Protein AF-A0A8X6IUH8-F1 (afdb_monomer_lite)

Foldseek 3Di:
DDPVVVVVVVVVVVVVVPPPPPPPPPPPPPPPPPPPPPPPPPLAQWDDDDNDIGHAQDKDFDAPDPPPGTDQQKIKGFHFDDDDPGTHTDIDIDGCLVVEDDEPDPDWDDDPSHSHTYDPPPPDD

Radius of gyration: 38.86 Å; chains: 1; bounding box: 94×42×104 Å

Organism: NCBI:txid2747483

Sequence (125 aa):
MGPYRALYALVALWAVLHSGGAAVRKKVRPPLVEEEGRRKLNKQTHCQFGNHTYELEERWRPDLGPPFGMLYCMRCECIPVQRKRRILSRVRCKNIKNDCPKPGCEDPVLLPQRCCKTCPGEGQF

InterPro domains:
  I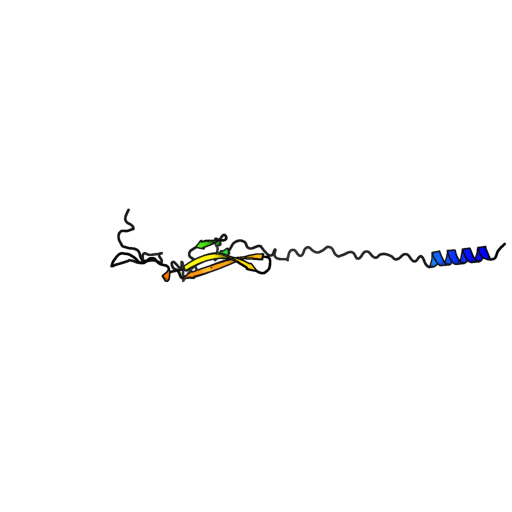PR001007 VWFC domain [PF00093] (47-119)
  IPR052278 Chordin-like dorsalizing regulators [PTHR46526] (8-121)

Structure (mmCIF, N/CA/C/O backbone):
data_AF-A0A8X6IUH8-F1
#
_entry.id   AF-A0A8X6IUH8-F1
#
loop_
_atom_site.group_PDB
_atom_site.id
_atom_site.type_symbol
_atom_site.label_atom_id
_atom_site.label_alt_id
_atom_site.label_comp_id
_atom_site.label_asym_id
_atom_site.label_entity_id
_atom_site.label_seq_id
_atom_site.pdbx_PDB_ins_code
_atom_site.Cartn_x
_atom_site.Cartn_y
_atom_site.Cartn_z
_atom_site.occupancy
_atom_site.B_iso_or_equiv
_atom_site.auth_seq_id
_atom_site.auth_comp_id
_atom_site.auth_asym_id
_atom_site.auth_atom_id
_atom_site.pdbx_PDB_model_num
ATOM 1 N N . MET A 1 1 ? 68.136 -27.384 -79.209 1.00 53.47 1 MET A N 1
ATOM 2 C CA . MET A 1 1 ? 67.608 -26.778 -77.964 1.00 53.47 1 MET A CA 1
ATOM 3 C C . MET A 1 1 ? 66.226 -26.205 -78.253 1.00 53.47 1 MET A C 1
ATOM 5 O O . MET A 1 1 ? 66.127 -25.289 -79.052 1.00 53.47 1 MET A O 1
ATOM 9 N N . GLY A 1 2 ? 65.167 -26.830 -77.729 1.00 53.12 2 GLY A N 1
ATOM 10 C CA . GLY A 1 2 ? 63.803 -26.659 -78.246 1.00 53.12 2 GLY A CA 1
ATOM 11 C C . GLY A 1 2 ? 63.052 -25.407 -77.756 1.00 53.12 2 GLY A C 1
ATOM 12 O O . GLY A 1 2 ? 63.275 -24.974 -76.621 1.00 53.12 2 GLY A O 1
ATOM 13 N N . PRO A 1 3 ? 62.108 -24.887 -78.570 1.00 59.47 3 PRO A N 1
ATOM 14 C CA . PRO A 1 3 ? 61.305 -23.683 -78.289 1.00 59.47 3 PRO A CA 1
ATOM 15 C C . PRO A 1 3 ? 60.450 -23.811 -77.017 1.00 59.47 3 PRO A C 1
ATOM 17 O O . PRO A 1 3 ? 60.073 -22.821 -76.395 1.00 59.47 3 PRO A O 1
ATOM 20 N N . TYR A 1 4 ? 60.217 -25.046 -76.574 1.00 56.66 4 TYR A N 1
ATOM 21 C CA . TYR A 1 4 ? 59.472 -25.378 -75.367 1.00 56.66 4 TYR A CA 1
ATOM 22 C C . TYR A 1 4 ? 60.134 -24.870 -74.078 1.00 56.66 4 TYR A C 1
ATOM 24 O O . TYR A 1 4 ? 59.427 -24.497 -73.150 1.00 56.66 4 TYR A O 1
ATOM 32 N N . ARG A 1 5 ? 61.474 -24.771 -74.008 1.00 60.94 5 ARG A N 1
ATOM 33 C CA . ARG A 1 5 ? 62.161 -24.271 -72.796 1.00 60.94 5 ARG A CA 1
ATOM 34 C C . ARG A 1 5 ? 61.897 -22.780 -72.557 1.00 60.94 5 ARG A C 1
ATOM 36 O O . ARG A 1 5 ? 61.753 -22.372 -71.410 1.00 60.94 5 ARG A O 1
ATOM 43 N N . ALA A 1 6 ? 61.787 -21.997 -73.632 1.00 64.12 6 ALA A N 1
ATOM 44 C CA . ALA A 1 6 ? 61.439 -20.579 -73.558 1.00 64.12 6 ALA A CA 1
ATOM 45 C C . ALA A 1 6 ? 59.974 -20.384 -73.138 1.00 64.12 6 ALA A C 1
ATOM 47 O O . ALA A 1 6 ? 59.688 -19.543 -72.294 1.00 64.12 6 ALA A O 1
ATOM 48 N N . LEU A 1 7 ? 59.061 -21.216 -73.648 1.00 64.56 7 LEU A N 1
ATOM 49 C CA . LEU A 1 7 ? 57.651 -21.203 -73.246 1.00 64.56 7 LEU A CA 1
ATOM 50 C C . LEU A 1 7 ? 57.462 -21.554 -71.762 1.00 64.56 7 LEU A C 1
ATOM 52 O O . LEU A 1 7 ? 56.746 -20.843 -71.063 1.00 64.56 7 LEU A O 1
ATOM 56 N N . TYR A 1 8 ? 58.155 -22.576 -71.247 1.00 69.62 8 TYR A N 1
ATOM 57 C CA . TYR A 1 8 ? 58.111 -22.904 -69.815 1.00 69.62 8 TYR A CA 1
ATOM 58 C C . TYR A 1 8 ? 58.671 -21.780 -68.937 1.00 69.62 8 TYR A C 1
ATOM 60 O O . TYR A 1 8 ? 58.100 -21.489 -67.888 1.00 69.62 8 TYR A O 1
ATOM 68 N N . ALA A 1 9 ? 59.747 -21.117 -69.370 1.00 71.88 9 ALA A N 1
ATOM 69 C CA . ALA A 1 9 ? 60.312 -19.980 -68.647 1.00 71.88 9 ALA A CA 1
ATOM 70 C C . ALA A 1 9 ? 59.351 -18.780 -68.616 1.00 71.88 9 ALA A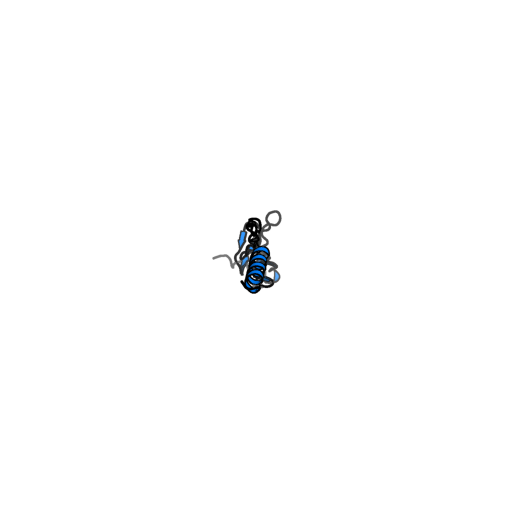 C 1
ATOM 72 O O . ALA A 1 9 ? 59.204 -18.145 -67.575 1.00 71.88 9 ALA A O 1
ATOM 73 N N . LEU A 1 10 ? 58.651 -18.502 -69.720 1.00 72.50 10 LEU A N 1
ATOM 74 C CA . LEU A 1 10 ? 57.667 -17.418 -69.797 1.00 72.50 10 LEU A CA 1
ATOM 75 C C . LEU A 1 10 ? 56.426 -17.697 -68.942 1.00 72.50 10 LEU A C 1
ATOM 77 O O . LEU A 1 10 ? 55.966 -16.796 -68.247 1.00 72.50 10 LEU A O 1
ATOM 81 N N . VAL A 1 11 ? 55.925 -18.937 -68.925 1.00 72.94 11 VAL A N 1
ATOM 82 C CA . VAL A 1 11 ? 54.802 -19.343 -68.059 1.00 72.94 11 VAL A CA 1
ATOM 83 C C . VAL A 1 11 ? 55.199 -19.295 -66.582 1.00 72.94 11 VAL A C 1
ATOM 85 O O . VAL A 1 11 ? 54.429 -18.802 -65.760 1.00 72.94 11 VAL A O 1
ATOM 88 N N . ALA A 1 12 ? 56.413 -19.737 -66.238 1.00 70.25 12 ALA A N 1
ATOM 89 C CA . ALA A 1 12 ? 56.928 -19.650 -64.873 1.00 70.25 12 ALA A CA 1
ATOM 90 C C . ALA A 1 12 ? 57.100 -18.191 -64.418 1.00 70.25 12 ALA A C 1
ATOM 92 O O . ALA A 1 12 ? 56.695 -17.845 -63.311 1.00 70.25 12 ALA A O 1
ATOM 93 N N . LEU A 1 13 ? 57.623 -17.314 -65.281 1.00 68.25 13 LEU A N 1
ATOM 94 C CA . LEU A 1 13 ? 57.729 -15.879 -65.000 1.00 68.25 13 LEU A CA 1
ATOM 95 C C . LEU A 1 13 ? 56.352 -15.231 -64.827 1.00 68.25 13 LEU A C 1
ATOM 97 O O . LEU A 1 13 ? 56.159 -14.458 -63.892 1.00 68.25 13 LEU A O 1
ATOM 101 N N . TRP A 1 14 ? 55.374 -15.585 -65.664 1.00 68.50 14 TRP A N 1
ATOM 102 C CA . TRP A 1 14 ? 53.996 -15.112 -65.517 1.00 68.50 14 TRP A CA 1
ATOM 103 C C . TRP A 1 14 ? 53.357 -15.566 -64.202 1.00 68.50 14 TRP A C 1
ATOM 105 O O . TRP A 1 14 ? 52.693 -14.760 -63.552 1.00 68.50 14 TRP A O 1
ATOM 115 N N . ALA A 1 15 ? 53.586 -16.815 -63.787 1.00 64.88 15 ALA A N 1
ATOM 116 C CA . ALA A 1 15 ? 53.074 -17.347 -62.526 1.00 64.88 15 ALA A CA 1
ATOM 117 C C . ALA A 1 15 ? 53.673 -16.625 -61.307 1.00 64.88 15 ALA A C 1
ATOM 119 O O . ALA A 1 15 ? 52.939 -16.321 -60.371 1.00 64.88 15 ALA A O 1
ATOM 120 N N . VAL A 1 16 ? 54.968 -16.288 -61.345 1.00 63.72 16 VAL A N 1
ATOM 121 C CA . VAL A 1 16 ? 55.649 -15.536 -60.273 1.00 63.72 16 VAL A CA 1
ATOM 122 C C . VAL A 1 16 ? 55.197 -14.069 -60.231 1.00 63.72 16 VAL A C 1
ATOM 124 O O . VAL A 1 16 ? 55.016 -13.512 -59.150 1.00 63.72 16 VAL A O 1
ATOM 127 N N . LEU A 1 17 ? 54.966 -13.443 -61.392 1.00 59.56 17 LEU A N 1
ATOM 128 C CA . LEU A 1 17 ? 54.475 -12.060 -61.487 1.00 59.56 17 LEU A CA 1
ATOM 129 C C . LEU A 1 17 ? 53.002 -11.914 -61.064 1.00 59.56 17 LEU A C 1
ATOM 131 O O . LEU A 1 17 ? 52.629 -10.873 -60.531 1.00 59.56 17 LEU A O 1
ATOM 135 N N . HIS A 1 18 ? 52.172 -12.944 -61.265 1.00 56.66 18 HIS A N 1
ATOM 136 C CA . HIS A 1 18 ? 50.740 -12.914 -60.931 1.00 56.66 18 HIS A CA 1
ATOM 137 C C . HIS A 1 18 ? 50.387 -13.594 -59.605 1.00 56.66 18 HIS A C 1
ATOM 139 O O . HIS A 1 18 ? 49.249 -13.477 -59.149 1.00 56.66 18 HIS A O 1
ATOM 145 N N . SER A 1 19 ? 51.345 -14.222 -58.918 1.00 53.34 19 SER A N 1
ATOM 146 C CA . SER A 1 19 ? 51.207 -14.598 -57.507 1.00 53.34 19 SER A CA 1
ATOM 147 C C . SER A 1 19 ? 51.337 -13.370 -56.594 1.00 53.34 19 SER A C 1
ATOM 149 O O . SER A 1 19 ? 52.116 -13.350 -55.643 1.00 53.34 19 SER A O 1
ATOM 151 N N . GLY A 1 20 ? 50.572 -12.316 -56.885 1.00 53.88 20 GLY A N 1
ATOM 152 C CA . GLY A 1 20 ? 50.303 -11.237 -55.948 1.00 53.88 20 GLY A CA 1
ATOM 153 C C . GLY A 1 20 ? 49.448 -11.809 -54.829 1.00 53.88 20 GLY A C 1
ATOM 154 O O . GLY A 1 20 ? 48.228 -11.896 -54.953 1.00 53.88 20 GLY A O 1
ATOM 155 N N . GLY A 1 21 ? 50.101 -12.272 -53.762 1.00 55.00 21 GLY A N 1
ATOM 156 C CA . GLY A 1 21 ? 49.436 -12.797 -52.581 1.00 55.00 21 GLY A CA 1
ATOM 157 C C . GLY A 1 21 ? 48.379 -11.808 -52.103 1.00 55.00 21 GLY A C 1
ATOM 158 O O . GLY A 1 21 ? 48.688 -10.659 -51.787 1.00 55.00 21 GLY A O 1
ATOM 159 N N . ALA A 1 22 ? 47.123 -12.251 -52.059 1.00 55.28 22 ALA A N 1
ATOM 160 C CA . ALA A 1 22 ? 46.064 -11.499 -51.415 1.00 55.28 22 ALA A CA 1
ATOM 161 C C . ALA A 1 22 ? 46.460 -11.329 -49.946 1.00 55.28 22 ALA A C 1
ATOM 163 O O . ALA A 1 22 ? 46.342 -12.255 -49.142 1.00 55.28 22 ALA A O 1
ATOM 164 N N . ALA A 1 23 ? 46.972 -10.150 -49.595 1.00 58.31 23 ALA A N 1
ATOM 165 C CA . ALA A 1 23 ? 47.142 -9.762 -48.212 1.00 58.31 23 ALA A CA 1
ATOM 166 C C . ALA A 1 23 ? 45.743 -9.754 -47.589 1.00 58.31 23 ALA A C 1
ATOM 168 O O . ALA A 1 23 ? 44.979 -8.798 -47.736 1.00 58.31 23 ALA A O 1
ATOM 169 N N . VAL A 1 24 ? 45.378 -10.858 -46.930 1.00 59.69 24 VAL A N 1
ATOM 170 C CA . VAL A 1 24 ? 44.170 -10.954 -46.115 1.00 59.69 24 VAL A CA 1
ATOM 171 C C . VAL A 1 24 ? 44.372 -9.982 -44.966 1.00 59.69 24 VAL A C 1
ATOM 173 O O . VAL A 1 24 ? 44.935 -10.307 -43.921 1.00 59.69 24 VAL A O 1
ATOM 176 N N . ARG A 1 25 ? 43.941 -8.740 -45.183 1.00 56.81 25 ARG A N 1
ATOM 177 C CA . ARG A 1 25 ? 43.866 -7.717 -44.153 1.00 56.81 25 ARG A CA 1
ATOM 178 C C . ARG A 1 25 ? 42.807 -8.203 -43.173 1.00 56.81 25 ARG A C 1
ATOM 180 O O . ARG A 1 25 ? 41.616 -7.969 -43.368 1.00 56.81 25 ARG A O 1
ATOM 187 N N . LYS A 1 26 ? 43.234 -8.957 -42.152 1.00 54.59 26 LYS A N 1
ATOM 188 C CA . LYS A 1 26 ? 42.389 -9.324 -41.015 1.00 54.59 26 LYS A CA 1
ATOM 189 C C . LYS A 1 26 ? 41.807 -8.017 -40.498 1.00 54.59 26 LYS A C 1
ATOM 191 O O . LYS A 1 26 ? 42.531 -7.180 -39.965 1.00 54.59 26 LYS A O 1
ATOM 196 N N . LYS A 1 27 ? 40.511 -7.811 -40.734 1.00 55.06 27 LYS A N 1
ATOM 197 C CA . LYS A 1 27 ? 39.761 -6.691 -40.178 1.00 55.06 27 LYS A CA 1
ATOM 198 C C . LYS A 1 27 ? 39.814 -6.908 -38.671 1.00 55.06 27 LYS A C 1
ATOM 200 O O . LYS A 1 27 ? 39.082 -7.746 -38.146 1.00 55.06 27 LYS A O 1
ATOM 205 N N . VAL A 1 28 ? 40.761 -6.251 -38.003 1.00 60.94 28 VAL A N 1
ATOM 206 C CA . VAL A 1 28 ? 40.803 -6.183 -36.546 1.00 60.94 28 VAL A CA 1
ATOM 207 C C . VAL A 1 28 ? 39.475 -5.549 -36.177 1.00 60.94 28 VAL A C 1
ATOM 209 O O . VAL A 1 28 ? 39.255 -4.363 -36.417 1.00 60.94 28 VAL A O 1
ATOM 212 N N . ARG A 1 29 ? 38.530 -6.376 -35.720 1.00 58.19 29 ARG A N 1
ATOM 213 C CA . ARG A 1 29 ? 37.360 -5.854 -35.030 1.00 58.19 29 ARG A CA 1
ATOM 214 C C . ARG A 1 29 ? 37.950 -5.066 -33.864 1.00 58.19 29 ARG A C 1
ATOM 216 O O . ARG A 1 29 ? 38.758 -5.657 -33.142 1.00 58.19 29 ARG A O 1
ATOM 223 N N . PRO A 1 30 ? 37.642 -3.765 -33.719 1.00 58.47 30 PRO A N 1
ATOM 224 C CA . PRO A 1 30 ? 38.012 -3.049 -32.510 1.00 58.47 30 PRO A CA 1
ATOM 225 C C . PRO A 1 30 ? 37.621 -3.927 -31.319 1.00 58.47 30 PRO A C 1
ATOM 227 O O . PRO A 1 30 ? 36.599 -4.624 -31.429 1.00 58.47 30 PRO A O 1
ATOM 230 N N . PRO A 1 31 ? 38.401 -3.949 -30.222 1.00 56.28 31 PRO A N 1
ATOM 231 C CA . PRO A 1 31 ? 37.903 -4.511 -28.979 1.00 56.28 31 PRO A CA 1
ATOM 232 C C . PRO A 1 31 ? 36.496 -3.957 -28.816 1.00 56.28 31 PRO A C 1
ATOM 234 O O . PRO A 1 31 ? 36.303 -2.745 -28.954 1.00 56.28 31 PRO A O 1
ATOM 237 N N . LEU A 1 32 ? 35.506 -4.840 -28.672 1.00 58.91 32 LEU A N 1
ATOM 238 C CA . LEU A 1 32 ? 34.204 -4.401 -28.215 1.00 58.91 32 LEU A CA 1
ATOM 239 C C . LEU A 1 32 ? 34.527 -3.708 -26.902 1.00 58.91 32 LEU A C 1
ATOM 241 O O . LEU A 1 32 ? 34.859 -4.384 -25.932 1.00 58.91 32 LEU A O 1
ATOM 245 N N . VAL A 1 33 ? 34.555 -2.375 -26.920 1.00 59.97 33 VAL A N 1
ATOM 246 C CA . VAL A 1 33 ? 34.443 -1.591 -25.706 1.00 59.97 33 VAL A CA 1
ATOM 247 C C . VAL A 1 33 ? 33.194 -2.176 -25.089 1.00 59.97 33 VAL A C 1
ATOM 249 O O . VAL A 1 33 ? 32.108 -2.099 -25.676 1.00 59.97 33 VAL A O 1
ATOM 252 N N . GLU A 1 34 ? 33.389 -2.939 -24.018 1.00 59.59 34 GLU A N 1
ATOM 253 C CA . GLU A 1 34 ? 32.291 -3.384 -23.201 1.00 59.59 34 GLU A CA 1
ATOM 254 C C . GLU A 1 34 ? 31.722 -2.072 -22.692 1.00 59.59 34 GLU A C 1
ATOM 256 O O . GLU A 1 34 ? 32.304 -1.412 -21.840 1.00 59.59 34 GLU A O 1
ATOM 261 N N . GLU A 1 35 ? 30.690 -1.598 -23.388 1.00 52.62 35 GLU A N 1
ATOM 262 C CA . GLU A 1 35 ? 29.896 -0.454 -22.996 1.00 52.62 35 GLU A CA 1
ATOM 263 C C . GLU A 1 35 ? 29.335 -0.808 -21.623 1.00 52.62 35 GLU A C 1
ATOM 265 O O . GLU A 1 35 ? 28.231 -1.343 -21.481 1.00 52.62 35 GLU A O 1
ATOM 270 N N . GLU A 1 36 ? 30.121 -0.476 -20.602 1.00 53.94 36 GLU A N 1
ATOM 271 C CA . GLU A 1 36 ? 29.819 -0.482 -19.174 1.00 53.94 36 GLU A CA 1
ATOM 272 C C . GLU A 1 36 ? 28.692 0.525 -18.846 1.00 53.94 36 GLU A C 1
ATOM 274 O O . GLU A 1 36 ? 28.427 0.861 -17.699 1.00 53.94 36 GLU A O 1
ATOM 279 N N . GLY A 1 37 ? 27.983 0.998 -19.879 1.00 53.44 37 GLY A N 1
ATOM 280 C CA . GLY A 1 37 ? 26.783 1.817 -19.853 1.00 53.44 37 GLY A CA 1
ATOM 281 C C . GLY A 1 37 ? 25.544 1.139 -20.449 1.00 53.44 37 GLY A C 1
ATOM 282 O O . GLY A 1 37 ? 24.467 1.742 -20.438 1.00 53.44 37 GLY A O 1
ATOM 283 N N . ARG A 1 38 ? 25.595 -0.129 -20.899 1.00 48.91 38 ARG A N 1
ATOM 284 C CA . ARG A 1 38 ? 24.358 -0.923 -21.008 1.00 48.91 38 ARG A CA 1
ATOM 285 C C . ARG A 1 38 ? 23.910 -1.205 -19.588 1.00 48.91 38 ARG A C 1
ATOM 287 O O . ARG A 1 38 ? 24.220 -2.275 -19.074 1.00 48.91 38 ARG A O 1
ATOM 294 N N . ARG A 1 39 ? 23.176 -0.256 -18.975 1.00 57.00 39 ARG A N 1
ATOM 295 C CA . ARG A 1 39 ? 22.337 -0.472 -17.784 1.00 57.00 39 ARG A CA 1
ATOM 296 C C . ARG A 1 39 ? 21.865 -1.909 -17.877 1.00 57.00 39 ARG A C 1
ATOM 298 O O . ARG A 1 39 ? 21.053 -2.197 -18.766 1.00 57.00 39 ARG A O 1
ATOM 305 N N . LYS A 1 40 ? 22.459 -2.819 -17.083 1.00 53.47 40 LYS A N 1
ATOM 306 C CA . LYS A 1 40 ? 22.030 -4.219 -17.030 1.00 53.47 40 LYS A CA 1
ATOM 307 C C . LYS A 1 40 ? 20.530 -4.095 -16.948 1.00 53.47 40 LYS A C 1
ATOM 309 O O . LYS A 1 40 ? 20.063 -3.401 -16.047 1.00 53.47 40 LYS A O 1
ATOM 314 N N . LEU A 1 41 ? 19.812 -4.575 -17.968 1.00 58.41 41 LEU A N 1
ATOM 315 C CA . LEU A 1 41 ? 18.366 -4.418 -18.024 1.00 58.41 41 LEU A CA 1
ATOM 316 C C . LEU A 1 41 ? 17.891 -5.283 -16.872 1.00 58.41 41 LEU A C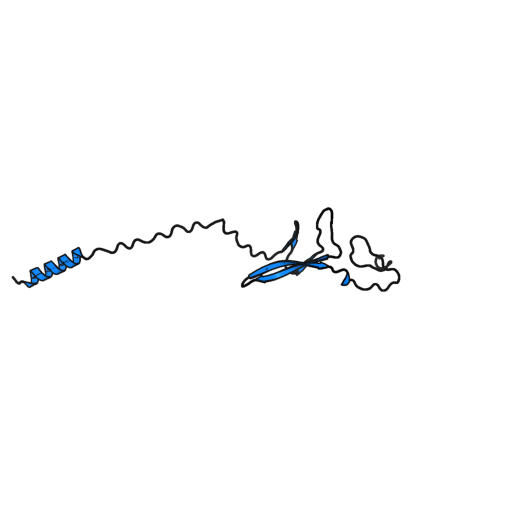 1
ATOM 318 O O . LEU A 1 41 ? 17.771 -6.498 -17.038 1.00 58.41 41 LEU A O 1
ATOM 322 N N . ASN A 1 42 ? 17.860 -4.673 -15.687 1.00 59.25 42 ASN A N 1
ATOM 323 C CA . ASN A 1 42 ? 17.814 -5.375 -14.433 1.00 59.25 42 ASN A CA 1
ATOM 324 C C . ASN A 1 42 ? 16.525 -6.154 -14.559 1.00 59.25 42 ASN A C 1
ATOM 326 O O . ASN A 1 42 ? 15.485 -5.572 -14.887 1.00 59.25 42 ASN A O 1
ATOM 330 N N . LYS A 1 43 ? 16.621 -7.482 -14.492 1.00 64.44 43 LYS A N 1
ATOM 331 C CA . LYS A 1 43 ? 15.434 -8.317 -14.411 1.00 64.44 43 LYS A CA 1
ATOM 332 C C . LYS A 1 43 ? 14.844 -7.933 -13.065 1.00 64.44 43 LYS A C 1
ATOM 334 O O . LYS A 1 43 ? 15.217 -8.508 -12.057 1.00 64.44 43 LYS A O 1
ATOM 339 N N . GLN A 1 44 ? 14.064 -6.859 -13.042 1.00 71.44 44 GLN A N 1
ATOM 340 C CA . GLN A 1 44 ? 13.467 -6.347 -11.834 1.00 71.44 44 GLN A CA 1
ATOM 341 C C . GLN A 1 44 ? 12.374 -7.353 -11.502 1.00 71.44 44 GLN A C 1
ATOM 343 O O . GLN A 1 44 ? 11.302 -7.366 -12.109 1.00 71.44 44 GLN A O 1
ATOM 348 N N . THR A 1 45 ? 12.758 -8.312 -10.665 1.00 85.06 45 THR A N 1
ATOM 349 C CA . THR A 1 45 ? 11.913 -9.382 -10.144 1.00 85.06 45 THR A CA 1
ATOM 350 C C . THR A 1 45 ? 11.208 -8.943 -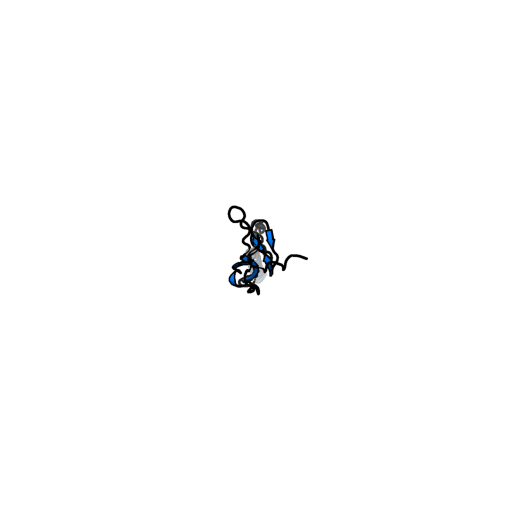8.870 1.00 85.06 45 THR A C 1
ATOM 352 O O . THR A 1 45 ? 10.348 -9.662 -8.405 1.00 85.06 45 THR A O 1
ATOM 355 N N . HIS A 1 46 ? 11.507 -7.754 -8.348 1.00 93.38 46 HIS A N 1
ATOM 356 C CA . HIS A 1 46 ? 10.898 -7.167 -7.155 1.00 93.38 46 HIS A CA 1
ATOM 357 C C . HIS A 1 46 ? 10.261 -5.815 -7.478 1.00 93.38 46 HIS A C 1
ATOM 359 O O . HIS A 1 46 ? 10.694 -5.114 -8.395 1.00 93.38 46 HIS A O 1
ATOM 365 N N . CYS A 1 47 ? 9.235 -5.410 -6.746 1.00 96.06 47 CYS A N 1
ATOM 366 C CA . CYS A 1 47 ? 8.677 -4.066 -6.835 1.00 96.06 47 CYS A CA 1
ATOM 367 C C . CYS A 1 47 ? 9.407 -3.113 -5.891 1.00 96.06 47 CYS A C 1
ATOM 369 O O . CYS A 1 47 ? 9.866 -3.511 -4.828 1.00 96.06 47 CYS A O 1
ATOM 371 N N . GLN A 1 48 ? 9.482 -1.835 -6.259 1.00 94.94 48 GLN A N 1
ATOM 372 C CA . GLN A 1 48 ? 9.917 -0.773 -5.352 1.00 94.94 48 GLN A CA 1
ATOM 373 C C . GLN A 1 48 ? 8.782 0.228 -5.182 1.00 94.94 48 GLN A C 1
ATOM 375 O O . GLN A 1 48 ? 8.160 0.637 -6.166 1.00 94.94 48 GLN A O 1
ATOM 380 N N . PHE A 1 49 ? 8.498 0.594 -3.937 1.00 94.44 49 PHE A N 1
ATOM 381 C CA . PHE A 1 49 ? 7.492 1.592 -3.601 1.00 94.44 49 PHE A CA 1
ATOM 382 C C . PHE A 1 49 ? 7.979 2.408 -2.402 1.00 94.44 49 PHE A C 1
ATOM 384 O O . PHE A 1 49 ? 8.219 1.862 -1.324 1.00 94.44 49 PHE A O 1
ATOM 391 N N . GLY A 1 50 ? 8.165 3.714 -2.606 1.00 91.19 50 GLY A N 1
ATOM 392 C CA . GLY A 1 50 ? 8.889 4.551 -1.649 1.00 91.19 50 GLY A CA 1
ATOM 393 C C . GLY A 1 50 ? 10.311 4.022 -1.436 1.00 91.19 50 GLY A C 1
ATOM 394 O O . GLY A 1 50 ? 11.025 3.765 -2.403 1.00 91.19 50 GLY A O 1
ATOM 395 N N . ASN A 1 51 ? 10.685 3.804 -0.175 1.00 91.69 51 ASN A N 1
ATOM 396 C CA . ASN A 1 51 ? 11.986 3.246 0.219 1.00 91.69 51 ASN A CA 1
ATOM 397 C C . ASN A 1 51 ? 11.946 1.729 0.467 1.00 91.69 51 ASN A C 1
ATOM 399 O O . ASN A 1 51 ? 12.922 1.153 0.945 1.00 91.69 51 ASN A O 1
ATOM 403 N N . HIS A 1 52 ? 10.821 1.078 0.166 1.00 95.19 52 HIS A N 1
ATOM 404 C CA . HIS A 1 52 ? 10.626 -0.345 0.403 1.00 95.19 52 HIS A CA 1
ATOM 405 C C . HIS A 1 52 ? 10.733 -1.143 -0.896 1.00 95.19 52 HIS A C 1
ATOM 407 O O . HIS A 1 52 ? 10.344 -0.688 -1.977 1.00 95.19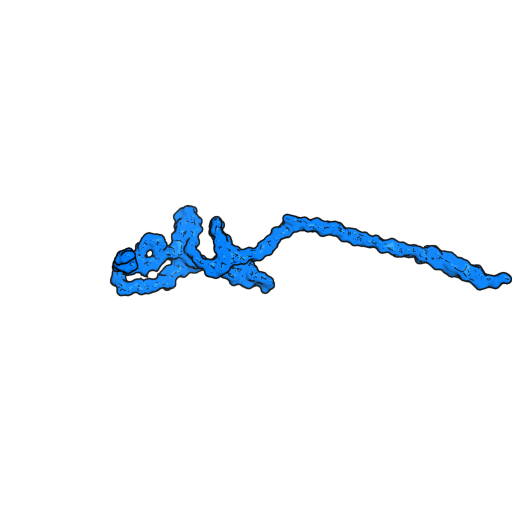 52 HIS A O 1
ATOM 413 N N . THR A 1 53 ? 11.263 -2.354 -0.765 1.00 95.94 53 THR A N 1
ATOM 414 C CA . THR A 1 53 ? 11.320 -3.361 -1.823 1.00 95.94 53 THR A CA 1
ATOM 415 C C . THR A 1 53 ? 10.379 -4.499 -1.449 1.00 95.94 53 THR A C 1
ATOM 417 O O . THR A 1 53 ? 10.394 -4.928 -0.301 1.00 95.94 53 THR A O 1
ATOM 420 N N . TYR A 1 54 ? 9.570 -4.945 -2.407 1.00 96.88 54 TYR A N 1
ATOM 421 C CA . TYR A 1 54 ? 8.547 -5.975 -2.236 1.00 96.88 54 TYR A CA 1
ATOM 422 C C . TYR A 1 54 ? 8.781 -7.114 -3.224 1.00 96.88 54 TYR A C 1
ATOM 424 O O . TYR A 1 54 ? 9.040 -6.865 -4.407 1.00 96.88 54 TYR A O 1
ATOM 432 N N . GLU A 1 55 ? 8.651 -8.349 -2.763 1.00 95.94 55 GLU A N 1
ATOM 433 C CA . GLU A 1 55 ? 8.755 -9.540 -3.605 1.00 95.94 55 GLU A CA 1
ATOM 434 C C . GLU A 1 55 ? 7.492 -9.742 -4.452 1.00 95.94 55 GLU A C 1
ATOM 436 O O . GLU A 1 55 ? 6.449 -9.133 -4.203 1.00 95.94 55 GLU A O 1
ATOM 441 N N . LEU A 1 56 ? 7.567 -10.585 -5.488 1.00 95.31 56 LEU A N 1
ATOM 442 C CA . LEU A 1 56 ? 6.377 -10.942 -6.271 1.00 95.31 56 LEU A CA 1
ATOM 443 C C . LEU A 1 56 ? 5.293 -11.537 -5.368 1.00 95.31 56 LEU A C 1
ATOM 445 O O . LEU A 1 56 ? 5.577 -12.304 -4.456 1.00 95.31 56 LEU A O 1
ATOM 449 N N . GLU A 1 57 ? 4.047 -11.180 -5.666 1.00 95.75 57 GLU A N 1
ATOM 450 C CA . GLU A 1 57 ? 2.824 -11.567 -4.951 1.00 95.75 57 GLU A CA 1
ATOM 451 C C . GLU A 1 57 ? 2.733 -11.038 -3.512 1.00 95.75 57 GLU A C 1
ATOM 453 O O . GLU A 1 57 ? 1.717 -11.230 -2.838 1.00 95.75 57 GLU A O 1
ATOM 458 N N . GLU A 1 58 ? 3.734 -10.286 -3.051 1.00 98.06 58 GLU A N 1
ATOM 459 C CA . GLU A 1 58 ? 3.672 -9.606 -1.768 1.00 98.06 58 GLU A CA 1
ATOM 460 C C . GLU A 1 58 ? 2.588 -8.526 -1.790 1.00 98.06 58 GLU A C 1
ATOM 462 O O . GLU A 1 58 ? 2.445 -7.774 -2.762 1.00 98.06 58 GLU A O 1
ATOM 467 N N . ARG A 1 59 ? 1.815 -8.448 -0.700 1.00 97.88 59 ARG A N 1
ATOM 468 C CA . ARG A 1 59 ? 0.690 -7.521 -0.538 1.00 97.88 59 ARG A CA 1
ATOM 469 C C . ARG A 1 59 ? 0.910 -6.599 0.650 1.00 97.88 59 ARG A C 1
ATOM 471 O O . ARG A 1 59 ? 1.171 -7.067 1.752 1.00 97.88 59 ARG A O 1
ATOM 478 N N . TRP A 1 60 ? 0.689 -5.301 0.461 1.00 97.56 60 TRP A N 1
ATOM 479 C CA . TRP A 1 60 ? 0.871 -4.294 1.512 1.00 97.56 60 TRP A CA 1
ATOM 480 C C . TRP A 1 60 ? -0.171 -3.174 1.448 1.00 97.56 60 TRP A C 1
ATOM 482 O O . TRP A 1 60 ? -0.905 -3.022 0.466 1.00 97.56 60 TRP A O 1
ATOM 492 N N . ARG A 1 61 ? -0.242 -2.373 2.516 1.00 97.06 61 ARG A N 1
ATOM 493 C CA . ARG A 1 61 ? -0.929 -1.074 2.519 1.00 97.06 61 ARG A CA 1
ATOM 494 C C . ARG A 1 61 ? 0.110 0.012 2.242 1.00 97.06 61 ARG A C 1
ATOM 496 O O . ARG A 1 61 ? 1.121 0.030 2.941 1.00 97.06 61 ARG A O 1
ATOM 503 N N . PRO A 1 62 ? -0.085 0.883 1.241 1.00 97.38 62 PRO A N 1
ATOM 504 C CA . PRO A 1 62 ? 0.916 1.882 0.906 1.00 97.38 62 PRO A CA 1
ATOM 505 C C . PRO A 1 62 ? 0.927 3.016 1.933 1.00 97.38 62 PRO A C 1
ATOM 507 O O . PRO A 1 62 ? -0.128 3.475 2.381 1.00 97.38 62 PRO A O 1
ATOM 510 N N . ASP A 1 63 ? 2.127 3.496 2.238 1.00 96.06 63 ASP A N 1
ATOM 511 C CA . ASP A 1 63 ? 2.360 4.777 2.897 1.00 96.06 63 ASP A CA 1
ATOM 512 C C . ASP A 1 63 ? 2.882 5.767 1.853 1.00 96.06 63 ASP A C 1
ATOM 514 O O . ASP A 1 63 ? 3.893 5.509 1.197 1.00 96.06 63 ASP A O 1
ATOM 518 N N . LEU A 1 64 ? 2.149 6.861 1.640 1.00 94.44 64 LEU A N 1
ATOM 519 C CA . LEU A 1 64 ? 2.538 7.917 0.702 1.00 94.44 64 LEU A CA 1
ATOM 520 C C . LEU A 1 64 ? 3.433 8.983 1.350 1.00 94.44 64 LEU A C 1
ATOM 522 O O . LEU A 1 64 ? 3.861 9.910 0.664 1.00 94.44 64 LEU A O 1
ATOM 526 N N . GLY A 1 65 ? 3.716 8.861 2.649 1.00 93.50 65 GLY A N 1
ATOM 527 C CA . GLY A 1 65 ? 4.395 9.882 3.431 1.00 93.50 65 GLY A CA 1
ATOM 528 C C . GLY A 1 65 ? 3.541 11.143 3.623 1.00 93.50 65 GLY A C 1
ATOM 529 O O . GLY A 1 65 ? 2.397 11.223 3.157 1.00 93.50 65 GLY A O 1
ATOM 530 N N . PRO A 1 66 ? 4.059 12.152 4.340 1.00 94.38 66 PRO A N 1
ATOM 531 C CA . PRO A 1 66 ? 3.347 13.409 4.557 1.00 94.38 66 PRO A CA 1
ATOM 532 C C . PRO A 1 66 ? 2.975 14.111 3.235 1.00 94.38 66 PRO A C 1
ATOM 534 O O . PRO A 1 66 ? 3.790 14.127 2.312 1.00 94.38 66 PRO A O 1
ATOM 537 N N . PRO A 1 67 ? 1.778 14.725 3.125 1.00 94.75 67 PRO A N 1
ATOM 538 C CA . PRO A 1 67 ? 0.740 14.877 4.157 1.00 94.75 67 PRO A CA 1
ATOM 539 C C . PRO A 1 67 ? -0.253 13.703 4.254 1.00 94.75 67 PRO A C 1
ATOM 541 O O . PRO A 1 67 ? -1.116 13.708 5.125 1.00 94.75 67 PRO A O 1
ATOM 544 N N . PHE A 1 68 ? -0.182 12.723 3.353 1.00 93.69 68 PHE A N 1
ATOM 545 C CA . PHE A 1 68 ? -1.230 11.710 3.187 1.00 93.69 68 PHE A CA 1
ATOM 546 C C . PHE A 1 68 ? -1.085 10.518 4.144 1.00 93.69 68 PHE A C 1
ATOM 548 O O . PHE A 1 68 ? -2.086 9.981 4.614 1.00 93.69 68 PHE A O 1
ATOM 555 N N . GLY A 1 69 ? 0.151 10.105 4.427 1.00 94.31 69 GLY A N 1
ATOM 556 C CA . GLY A 1 69 ? 0.474 8.964 5.278 1.00 94.31 69 GLY A CA 1
ATOM 557 C C . GLY A 1 69 ? -0.037 7.628 4.731 1.00 94.31 69 GLY A C 1
ATOM 558 O O . GLY A 1 69 ? -0.130 7.403 3.518 1.00 94.31 69 GLY A O 1
ATOM 559 N N . MET A 1 70 ? -0.382 6.726 5.652 1.00 95.50 70 MET A N 1
ATOM 560 C CA . MET A 1 70 ? -0.820 5.371 5.331 1.00 95.50 70 MET A CA 1
ATOM 561 C C . MET A 1 70 ? -2.263 5.322 4.819 1.00 95.50 70 MET A C 1
ATOM 563 O O . MET A 1 70 ? -3.214 5.713 5.498 1.00 95.50 70 MET A O 1
ATOM 567 N N . LEU A 1 71 ? -2.448 4.742 3.633 1.00 96.44 71 LEU A N 1
ATOM 568 C CA . LEU A 1 71 ? -3.765 4.555 3.031 1.00 96.44 71 LEU A CA 1
ATOM 569 C C . LEU A 1 71 ? -4.365 3.207 3.448 1.00 96.44 71 LEU A C 1
ATOM 571 O O . LEU A 1 71 ? -4.264 2.207 2.737 1.00 96.44 71 LEU A O 1
ATOM 575 N N . TYR A 1 72 ? -5.045 3.178 4.596 1.00 96.81 72 TYR A N 1
ATOM 576 C CA . TYR A 1 72 ? -5.550 1.938 5.206 1.00 96.81 72 TYR A CA 1
ATOM 577 C C . TYR A 1 72 ? -6.517 1.130 4.329 1.00 96.81 72 TYR A C 1
ATOM 579 O O . TYR A 1 72 ? -6.561 -0.099 4.430 1.00 96.81 72 TYR A O 1
ATOM 587 N N . CYS A 1 73 ? -7.268 1.810 3.458 1.00 97.44 73 CYS A N 1
ATOM 588 C CA . CYS A 1 73 ? -8.201 1.200 2.507 1.00 97.44 73 CYS A CA 1
ATOM 589 C C . CYS A 1 73 ? -7.608 0.901 1.128 1.00 97.44 73 CYS A C 1
ATOM 591 O O . CYS A 1 73 ? -8.345 0.499 0.229 1.00 97.44 73 CYS A O 1
ATOM 593 N N . MET A 1 74 ? -6.302 1.067 0.940 1.00 97.81 74 MET A N 1
ATOM 594 C CA . MET A 1 74 ? -5.614 0.648 -0.275 1.00 97.81 74 MET A CA 1
ATOM 595 C C . MET A 1 74 ? -4.848 -0.642 -0.009 1.00 97.81 74 MET A C 1
ATOM 597 O O . MET A 1 74 ? -4.147 -0.768 0.992 1.00 97.81 74 MET A O 1
ATOM 601 N N . ARG A 1 75 ? -4.965 -1.601 -0.925 1.00 97.81 75 ARG A N 1
ATOM 602 C CA . ARG A 1 75 ? -4.131 -2.804 -0.940 1.00 97.81 75 ARG A CA 1
ATOM 603 C C . ARG A 1 75 ? -3.344 -2.836 -2.238 1.00 97.81 75 ARG A C 1
ATOM 605 O O . ARG A 1 75 ? -3.941 -2.868 -3.315 1.00 97.81 75 ARG A O 1
ATOM 612 N N . CYS A 1 76 ? -2.028 -2.799 -2.112 1.00 98.31 76 CYS A N 1
ATOM 613 C CA . CYS A 1 76 ? -1.085 -2.963 -3.202 1.00 98.31 76 CYS A CA 1
ATOM 614 C C . CYS A 1 76 ? -0.571 -4.400 -3.243 1.00 98.31 76 CYS A C 1
ATOM 616 O O . CYS A 1 76 ? -0.540 -5.078 -2.218 1.00 98.31 76 CYS A O 1
ATOM 618 N N . GLU A 1 77 ? -0.205 -4.851 -4.435 1.00 98.38 77 GLU A N 1
ATOM 619 C CA . GLU A 1 77 ? 0.388 -6.156 -4.694 1.00 98.38 77 GLU A CA 1
ATOM 620 C C . GLU A 1 77 ? 1.467 -6.020 -5.765 1.00 98.38 77 GLU A C 1
ATOM 622 O O . GLU A 1 77 ? 1.287 -5.284 -6.745 1.00 98.38 77 GLU A O 1
ATOM 627 N N . CYS A 1 78 ? 2.583 -6.721 -5.591 1.00 97.94 78 CYS A N 1
ATOM 628 C CA . CYS A 1 78 ? 3.626 -6.775 -6.603 1.00 97.94 78 CYS A CA 1
ATOM 629 C C . CYS A 1 78 ? 3.318 -7.895 -7.596 1.00 97.94 78 CYS A C 1
ATOM 631 O O . CYS A 1 78 ? 3.539 -9.065 -7.317 1.00 97.94 78 CYS A O 1
ATOM 633 N N . ILE A 1 79 ? 2.792 -7.562 -8.769 1.00 96.81 79 ILE A N 1
ATOM 634 C CA . ILE A 1 79 ? 2.355 -8.571 -9.737 1.00 96.81 79 ILE A CA 1
ATOM 635 C C . ILE A 1 79 ? 3.419 -8.833 -10.814 1.00 96.81 79 ILE A C 1
ATOM 637 O O . ILE A 1 79 ? 4.060 -7.888 -11.290 1.00 96.81 79 ILE A O 1
ATOM 641 N N . PRO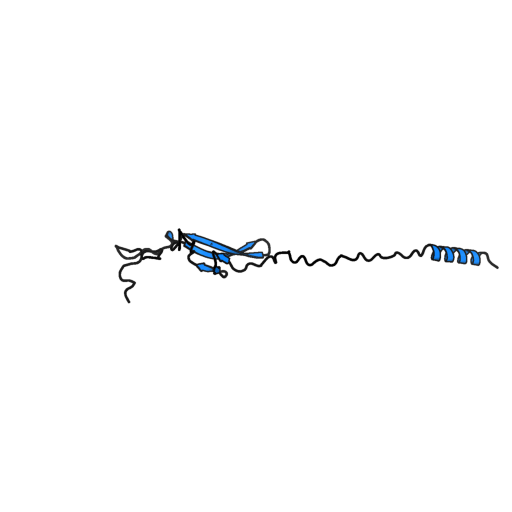 A 1 80 ? 3.576 -10.088 -11.272 1.00 94.62 80 PRO A N 1
ATOM 642 C CA . PRO A 1 80 ? 4.347 -10.386 -12.469 1.00 94.62 80 PRO A CA 1
ATOM 643 C C . PRO A 1 80 ? 3.557 -9.965 -13.719 1.00 94.62 80 PRO A C 1
ATOM 645 O O . PRO A 1 80 ? 2.407 -10.348 -13.925 1.00 94.62 80 PRO A O 1
ATOM 648 N N . VAL A 1 81 ? 4.180 -9.180 -14.595 1.00 92.56 81 VAL A N 1
ATOM 649 C CA . VAL A 1 81 ? 3.611 -8.711 -15.861 1.00 92.56 81 VAL A CA 1
ATOM 650 C C . VAL A 1 81 ? 4.447 -9.241 -17.016 1.00 92.56 81 VAL A C 1
ATOM 652 O O . VAL A 1 81 ? 5.612 -8.880 -17.195 1.00 92.56 81 VAL A O 1
ATOM 655 N N . GLN A 1 82 ? 3.820 -10.069 -17.848 1.00 90.75 82 GLN A N 1
ATOM 656 C CA . GLN A 1 82 ? 4.440 -10.603 -19.055 1.00 90.75 82 GLN A CA 1
ATOM 657 C C . GLN A 1 82 ? 4.543 -9.520 -20.140 1.00 90.75 82 GLN A C 1
ATOM 659 O O . GLN A 1 82 ? 3.550 -8.902 -20.542 1.00 90.75 82 GLN A O 1
ATOM 664 N N . ARG A 1 83 ? 5.759 -9.280 -20.642 1.00 87.00 83 ARG A N 1
ATOM 665 C CA . ARG A 1 83 ? 6.054 -8.360 -21.751 1.00 87.00 83 ARG A CA 1
ATOM 666 C C . ARG A 1 83 ? 6.981 -9.032 -22.760 1.00 87.00 83 ARG A C 1
ATOM 668 O O . ARG A 1 83 ? 8.181 -9.187 -22.530 1.00 87.00 83 ARG A O 1
ATOM 675 N N . LYS A 1 84 ? 6.434 -9.373 -23.932 1.00 86.94 84 LYS A N 1
ATOM 676 C CA . LYS A 1 84 ? 7.136 -10.094 -25.010 1.00 86.94 84 LYS A CA 1
ATOM 677 C C . LYS A 1 84 ? 7.715 -11.426 -24.504 1.00 86.94 84 LYS A C 1
ATOM 679 O O . LYS A 1 84 ? 6.967 -12.370 -24.316 1.00 86.94 84 LYS A O 1
ATOM 684 N N . ARG A 1 85 ? 9.032 -11.491 -24.277 1.00 84.06 85 ARG A N 1
ATOM 685 C CA . ARG A 1 85 ? 9.768 -12.680 -23.802 1.00 84.06 85 ARG A CA 1
ATOM 686 C C . ARG A 1 85 ? 10.305 -12.516 -22.370 1.00 84.06 85 ARG A C 1
ATOM 688 O O . ARG A 1 85 ? 11.294 -13.153 -22.020 1.00 84.06 85 ARG A O 1
ATOM 695 N N . ARG A 1 86 ? 9.758 -11.587 -21.576 1.00 84.50 86 ARG A N 1
ATOM 696 C CA . ARG A 1 86 ? 10.245 -11.274 -20.221 1.00 84.50 86 ARG A CA 1
ATOM 697 C C . ARG A 1 86 ? 9.092 -11.099 -19.233 1.00 84.50 86 ARG A C 1
ATOM 699 O O . ARG A 1 86 ? 8.076 -10.508 -19.590 1.00 84.50 86 ARG A O 1
ATOM 706 N N . ILE A 1 87 ? 9.316 -11.534 -17.995 1.00 86.00 87 ILE A N 1
ATOM 707 C CA . ILE A 1 87 ? 8.493 -11.197 -16.829 1.00 86.00 87 ILE A CA 1
ATOM 708 C C . ILE A 1 87 ? 9.108 -9.958 -16.178 1.00 86.00 87 ILE A C 1
ATOM 710 O O . ILE A 1 87 ? 10.319 -9.925 -15.951 1.00 86.00 87 ILE A O 1
ATOM 714 N N . LEU A 1 88 ? 8.289 -8.944 -15.912 1.00 90.81 88 LEU A N 1
ATOM 715 C CA . LEU A 1 88 ? 8.655 -7.761 -15.132 1.00 90.81 88 LEU A CA 1
ATOM 716 C C . LEU A 1 88 ? 7.764 -7.689 -13.894 1.00 90.81 88 LEU A C 1
ATOM 718 O O . LEU A 1 88 ? 6.596 -8.057 -13.976 1.00 90.81 88 LEU A O 1
ATOM 722 N N . SER A 1 89 ? 8.269 -7.181 -12.778 1.00 93.88 89 SER A N 1
ATOM 723 C CA . SER A 1 89 ? 7.444 -6.853 -11.613 1.00 93.88 89 SER A CA 1
ATOM 724 C C . SER A 1 89 ? 6.725 -5.506 -11.805 1.00 93.88 89 SER A C 1
ATOM 726 O O . SER A 1 89 ? 7.252 -4.570 -12.416 1.00 93.88 89 SER A O 1
ATOM 728 N N . ARG A 1 90 ? 5.490 -5.382 -11.306 1.00 94.94 90 ARG A N 1
ATOM 729 C CA . ARG A 1 90 ? 4.754 -4.109 -11.277 1.00 94.94 90 ARG A CA 1
ATOM 730 C C . ARG A 1 90 ? 3.858 -4.017 -10.050 1.00 94.94 90 ARG A C 1
ATOM 732 O O . ARG A 1 90 ? 3.117 -4.942 -9.753 1.00 94.94 90 ARG A O 1
ATOM 739 N N . VAL A 1 91 ? 3.848 -2.855 -9.402 1.00 97.31 91 VAL A N 1
ATOM 740 C CA . VAL A 1 91 ? 2.899 -2.563 -8.322 1.00 97.31 91 VAL A CA 1
ATOM 741 C C . VAL A 1 91 ? 1.495 -2.366 -8.898 1.00 97.31 91 VAL A C 1
ATOM 743 O O . VAL A 1 91 ? 1.295 -1.548 -9.803 1.00 97.31 91 VAL A O 1
ATOM 746 N N . ARG A 1 92 ? 0.509 -3.079 -8.354 1.00 97.62 92 ARG A N 1
ATOM 747 C CA . ARG A 1 92 ? -0.920 -2.869 -8.611 1.00 97.62 92 ARG A CA 1
ATOM 748 C C . ARG A 1 92 ? -1.630 -2.587 -7.296 1.00 97.62 92 ARG A C 1
ATOM 750 O O . ARG A 1 92 ? -1.640 -3.439 -6.420 1.00 97.62 92 ARG A O 1
ATOM 757 N N . CYS A 1 93 ? -2.276 -1.430 -7.185 1.00 97.75 93 CYS A N 1
ATOM 758 C CA . CYS A 1 93 ? -3.049 -1.062 -6.001 1.00 97.75 93 CYS A CA 1
ATOM 759 C C . CYS A 1 93 ? -4.543 -0.988 -6.315 1.00 97.75 93 CYS A C 1
ATOM 761 O O . CYS A 1 93 ? -4.933 -0.538 -7.393 1.00 97.75 93 CYS A O 1
ATOM 763 N N . LYS A 1 94 ? -5.378 -1.414 -5.365 1.00 97.88 94 LYS A N 1
ATOM 764 C CA . LYS A 1 94 ? -6.837 -1.282 -5.427 1.00 97.88 94 LYS A CA 1
ATOM 765 C C . LYS A 1 94 ? -7.402 -0.738 -4.119 1.00 97.88 94 LYS A C 1
ATOM 767 O O . LYS A 1 94 ? -6.862 -1.012 -3.047 1.00 97.88 94 LYS A O 1
ATOM 772 N N . ASN A 1 95 ? -8.504 0.000 -4.223 1.00 97.56 95 ASN A N 1
ATOM 773 C CA . ASN A 1 95 ? -9.302 0.383 -3.065 1.00 97.56 95 ASN A CA 1
ATOM 774 C C . ASN A 1 95 ? -10.126 -0.831 -2.615 1.00 97.56 95 ASN A C 1
ATOM 776 O O . ASN A 1 95 ? -10.827 -1.428 -3.429 1.00 97.56 95 ASN A O 1
ATOM 780 N N . ILE A 1 96 ? -10.012 -1.196 -1.340 1.00 97.06 96 ILE A N 1
ATOM 781 C CA . ILE A 1 96 ? -10.663 -2.368 -0.739 1.00 97.06 96 ILE A CA 1
ATOM 782 C C . ILE A 1 96 ? -11.810 -1.994 0.206 1.00 97.06 96 ILE A C 1
ATOM 784 O O . ILE A 1 96 ? -12.312 -2.856 0.918 1.00 97.06 96 ILE A O 1
ATOM 788 N N . LYS A 1 97 ? -12.241 -0.727 0.243 1.00 95.50 97 LYS A N 1
ATOM 789 C CA . LYS A 1 97 ? -13.330 -0.277 1.128 1.00 95.50 97 LYS A CA 1
ATOM 790 C C . LYS A 1 97 ? -14.625 -1.070 0.911 1.00 95.50 97 LYS A C 1
ATOM 792 O O . LYS A 1 97 ? -15.328 -1.361 1.871 1.00 95.50 97 LYS A O 1
ATOM 797 N N . ASN A 1 98 ? -14.900 -1.451 -0.336 1.00 95.62 98 ASN A N 1
ATOM 798 C CA . ASN A 1 98 ? -16.080 -2.239 -0.704 1.00 95.62 98 ASN A CA 1
ATOM 799 C C . ASN A 1 98 ? -15.879 -3.753 -0.512 1.00 95.62 98 ASN A C 1
ATOM 801 O O . ASN A 1 98 ? -16.852 -4.494 -0.547 1.00 95.62 98 ASN A O 1
ATOM 805 N N . ASP A 1 99 ? -14.640 -4.202 -0.278 1.00 96.38 99 ASP A N 1
ATOM 806 C CA . ASP A 1 99 ? -14.308 -5.604 0.015 1.00 96.38 99 ASP A CA 1
ATOM 807 C C . ASP A 1 99 ? -14.451 -5.906 1.526 1.00 96.38 99 ASP A C 1
ATOM 809 O O . ASP A 1 99 ? -14.168 -7.017 1.974 1.00 96.38 99 ASP A O 1
ATOM 813 N N . CYS A 1 100 ? -14.826 -4.911 2.339 1.00 95.88 100 CYS A N 1
ATOM 814 C CA . CYS A 1 100 ? -14.970 -5.075 3.780 1.00 95.88 100 CYS A CA 1
ATOM 815 C C . CYS A 1 100 ? -16.144 -6.005 4.132 1.00 95.88 100 CYS A C 1
ATOM 817 O O . CYS A 1 100 ? -17.234 -5.846 3.578 1.00 95.88 100 CYS A O 1
ATOM 819 N N . PRO A 1 101 ? -15.962 -6.930 5.093 1.00 94.88 101 PRO A N 1
ATOM 820 C CA . PRO A 1 101 ? -17.056 -7.764 5.571 1.00 94.88 101 PRO A CA 1
ATOM 821 C C . PRO A 1 101 ? -18.131 -6.899 6.235 1.00 94.88 101 PRO A C 1
ATOM 823 O O . PRO A 1 101 ? -17.819 -5.904 6.898 1.00 94.88 101 PRO A O 1
ATOM 826 N N . LYS A 1 102 ? -19.400 -7.283 6.062 1.00 92.50 102 LYS A N 1
ATOM 827 C CA . LYS A 1 102 ? -20.521 -6.613 6.723 1.00 92.50 102 LYS A CA 1
ATOM 828 C C . LYS A 1 102 ? -20.504 -6.969 8.219 1.00 92.50 102 LYS A C 1
ATOM 830 O O . LYS A 1 102 ? -20.587 -8.155 8.532 1.00 92.50 102 LYS A O 1
ATOM 835 N N . PRO A 1 103 ? -20.411 -5.987 9.131 1.00 92.19 103 PRO A N 1
ATOM 836 C CA . PRO A 1 103 ? -20.485 -6.247 10.567 1.00 92.19 103 PRO A CA 1
ATOM 837 C C . PRO A 1 103 ? -21.859 -6.801 10.970 1.00 92.19 103 PRO A C 1
ATOM 839 O O . PRO A 1 103 ? -22.869 -6.436 10.367 1.00 92.19 103 PRO A O 1
ATOM 842 N N . GLY A 1 104 ? -21.888 -7.667 11.986 1.00 91.50 104 GLY A N 1
ATOM 843 C CA . GLY A 1 104 ? -23.111 -8.313 12.486 1.00 91.50 104 GLY A CA 1
ATOM 844 C C . GLY A 1 104 ? -23.842 -7.562 13.606 1.00 91.50 104 GLY A C 1
ATOM 845 O O . GLY A 1 104 ? -24.881 -8.026 14.058 1.00 91.50 104 GLY A O 1
ATOM 846 N N . CYS A 1 105 ? -23.304 -6.433 14.065 1.00 92.88 105 CYS A N 1
ATOM 847 C CA . CYS A 1 105 ? -23.872 -5.605 15.128 1.00 92.88 105 CYS A CA 1
ATOM 848 C C . CYS A 1 105 ? -24.576 -4.360 14.570 1.00 92.88 105 CYS A C 1
ATOM 850 O O . CYS A 1 105 ? -24.316 -3.939 13.441 1.00 92.88 105 CYS A O 1
ATOM 852 N N . GLU A 1 106 ? -25.436 -3.762 15.393 1.00 91.50 106 GLU A N 1
ATOM 853 C CA . GLU A 1 106 ? -26.179 -2.538 15.074 1.00 91.50 106 GLU A CA 1
ATOM 854 C C . GLU A 1 106 ? -25.250 -1.322 14.920 1.00 91.50 106 GLU A C 1
ATOM 856 O O . GLU A 1 106 ? -25.351 -0.596 13.930 1.00 91.50 106 GLU A O 1
ATOM 861 N N . ASP A 1 107 ? -24.258 -1.194 15.812 1.00 93.12 107 ASP A N 1
ATOM 862 C CA . ASP A 1 107 ? -23.338 -0.050 15.868 1.00 93.12 107 ASP A CA 1
ATOM 863 C C . ASP A 1 107 ? -21.868 -0.432 15.603 1.00 93.12 107 ASP A C 1
ATOM 865 O O . ASP A 1 107 ? -21.042 -0.508 16.520 1.00 93.12 107 ASP A O 1
ATOM 869 N N . PRO A 1 108 ? -21.476 -0.674 14.339 1.00 94.50 108 PRO A N 1
ATOM 870 C CA . PRO A 1 108 ? -20.096 -0.986 14.004 1.00 94.50 108 PRO A CA 1
ATOM 871 C C . PRO A 1 108 ? -19.205 0.264 13.993 1.00 94.50 108 PRO A C 1
ATOM 873 O O . PRO A 1 108 ? -19.510 1.280 13.354 1.00 94.50 108 PRO A O 1
ATOM 876 N N . VAL A 1 109 ? -18.031 0.154 14.617 1.00 94.81 109 VAL A N 1
ATOM 877 C CA . VAL A 1 109 ? -17.091 1.265 14.831 1.00 94.81 109 VAL A CA 1
ATOM 878 C C . VAL A 1 109 ? -15.884 1.147 13.898 1.00 94.81 109 VAL A C 1
ATOM 880 O O . VAL A 1 109 ? -15.344 0.060 13.690 1.00 94.81 109 VAL A O 1
ATOM 883 N N . LEU A 1 110 ? -15.440 2.270 13.319 1.00 93.94 110 LEU A N 1
ATOM 884 C CA . LEU A 1 110 ? -14.182 2.336 12.570 1.00 93.94 110 LEU A CA 1
ATOM 885 C C . LEU A 1 110 ? -13.037 2.692 13.521 1.00 93.94 110 LEU A C 1
ATOM 887 O O . LEU A 1 110 ? -12.953 3.822 13.995 1.00 93.94 110 LEU A O 1
ATOM 891 N N . LEU A 1 111 ? -12.150 1.733 13.777 1.00 92.56 111 LEU A N 1
ATOM 892 C CA . LEU A 1 111 ? -10.978 1.960 14.619 1.00 92.56 111 LEU A CA 1
ATOM 893 C C . LEU A 1 111 ? -9.881 2.739 13.870 1.00 92.56 111 LEU A C 1
ATOM 895 O O . LEU A 1 111 ? -9.759 2.599 12.644 1.00 92.56 111 LEU A O 1
ATOM 899 N N . PRO A 1 112 ? -9.039 3.509 14.588 1.00 93.75 112 PRO A N 1
ATOM 900 C CA . PRO A 1 112 ? -7.863 4.138 14.002 1.00 93.75 112 PRO A CA 1
ATOM 901 C C . PRO A 1 112 ? -7.003 3.124 13.245 1.00 93.75 112 PRO A C 1
ATOM 903 O O . PRO A 1 112 ? -6.875 1.968 13.647 1.00 93.75 112 PRO A O 1
ATOM 906 N N . GLN A 1 113 ? -6.402 3.566 12.141 1.00 93.31 113 GLN A N 1
ATOM 907 C CA . GLN A 1 113 ? -5.500 2.748 11.323 1.00 93.31 113 GLN A CA 1
ATOM 908 C C . GLN A 1 113 ? -6.129 1.477 10.712 1.00 93.31 113 GLN A C 1
ATOM 910 O O . GLN A 1 113 ? -5.437 0.531 10.315 1.00 93.31 113 GLN A O 1
ATOM 915 N N . ARG A 1 114 ? -7.462 1.433 10.595 1.00 94.06 114 ARG A N 1
ATOM 916 C CA . ARG A 1 114 ? -8.196 0.351 9.929 1.00 94.06 114 ARG A CA 1
ATOM 917 C C . ARG A 1 114 ? -9.021 0.870 8.759 1.00 94.06 114 ARG A C 1
ATOM 919 O O . ARG A 1 114 ? -9.383 2.037 8.696 1.00 94.06 114 ARG A O 1
ATOM 926 N N . CYS A 1 115 ? -9.299 -0.026 7.811 1.00 96.44 115 CYS A N 1
ATOM 927 C CA . CYS A 1 115 ? -10.218 0.263 6.709 1.00 96.44 115 CYS A CA 1
ATOM 928 C C . CYS A 1 115 ? -11.658 -0.151 7.016 1.00 96.44 115 CYS A C 1
ATOM 930 O O . CYS A 1 115 ? -12.595 0.582 6.712 1.00 96.44 115 CYS A O 1
ATOM 932 N N . CYS A 1 116 ? -11.831 -1.342 7.592 1.00 95.94 116 CYS A N 1
ATOM 933 C CA . CYS A 1 116 ? -13.142 -1.926 7.834 1.00 95.94 116 CYS A CA 1
ATOM 934 C C . CYS A 1 116 ? -13.608 -1.637 9.258 1.00 95.94 116 CYS A C 1
ATOM 936 O O . CYS A 1 116 ? -12.793 -1.594 10.184 1.00 95.94 116 CYS A O 1
ATOM 938 N N . LYS A 1 117 ? -14.921 -1.462 9.414 1.00 94.31 117 LYS A N 1
ATOM 939 C CA . LYS A 1 117 ? -15.557 -1.346 10.725 1.00 94.31 117 LYS A CA 1
ATOM 940 C C . LYS A 1 117 ? -15.576 -2.704 11.430 1.00 94.31 117 LYS A C 1
ATOM 942 O O . LYS A 1 117 ? -15.655 -3.737 10.768 1.00 94.31 117 LYS A O 1
ATOM 947 N N . THR A 1 118 ? -15.529 -2.684 12.753 1.00 93.12 118 THR A N 1
ATOM 948 C CA . THR A 1 118 ? -15.579 -3.866 13.627 1.00 93.12 118 THR A CA 1
ATOM 949 C C . THR A 1 118 ? -16.642 -3.674 14.701 1.00 93.12 118 THR A C 1
ATOM 951 O O . THR A 1 118 ? -17.014 -2.534 14.995 1.00 93.12 118 THR A O 1
ATOM 954 N N . CYS A 1 119 ? -17.131 -4.763 15.292 1.00 92.19 119 CYS A N 1
ATOM 955 C CA . CYS A 1 119 ? -18.086 -4.661 16.387 1.00 92.19 119 CYS A CA 1
ATOM 956 C C . CYS A 1 119 ? -17.368 -4.343 17.710 1.00 92.19 119 CYS A C 1
ATOM 958 O O . CYS A 1 119 ? -16.297 -4.895 17.982 1.00 92.19 119 CYS A O 1
ATOM 960 N N . PRO A 1 120 ? -17.908 -3.428 18.533 1.00 84.56 120 PRO A N 1
ATOM 961 C CA . PRO A 1 120 ? -17.366 -3.170 19.862 1.00 84.56 120 PRO A CA 1
ATOM 962 C C . PRO A 1 120 ? -17.476 -4.444 20.718 1.00 84.56 120 PRO A C 1
ATOM 964 O O . PRO A 1 120 ? -18.530 -5.068 20.762 1.00 84.56 120 PRO A O 1
ATOM 967 N N . GLY A 1 121 ? -16.375 -4.852 21.359 1.00 73.56 121 GLY A N 1
ATOM 968 C CA . GLY A 1 121 ? -16.296 -6.084 22.164 1.00 73.56 121 GLY A CA 1
ATOM 969 C C . GLY A 1 121 ? -15.533 -7.252 21.518 1.00 73.56 121 GLY A C 1
ATOM 970 O O . GLY A 1 121 ? -15.019 -8.094 22.240 1.00 73.56 121 GLY A O 1
ATOM 971 N N . GLU A 1 122 ? -15.317 -7.262 20.195 1.00 61.78 122 GLU A N 1
ATOM 972 C CA . GLU A 1 122 ? -14.471 -8.272 19.508 1.00 61.78 122 GLU A CA 1
ATOM 973 C C . GLU A 1 122 ? -12.950 -8.067 19.718 1.00 61.78 122 GLU A C 1
ATOM 975 O O . GLU A 1 122 ? -12.131 -8.756 19.113 1.00 61.78 122 GLU A O 1
ATOM 980 N N . GLY A 1 123 ? -12.550 -7.105 20.556 1.00 57.16 123 GLY A N 1
ATOM 981 C CA . GLY A 1 123 ? -11.150 -6.744 20.819 1.00 57.16 123 GLY A CA 1
ATOM 982 C C . GLY A 1 123 ? -10.777 -6.678 22.300 1.00 57.16 123 GLY A C 1
ATOM 983 O O . GLY A 1 123 ? -9.798 -6.018 22.634 1.00 57.16 123 GLY A O 1
ATOM 984 N N . GLN A 1 124 ? -11.570 -7.296 23.178 1.00 43.75 124 GLN A N 1
ATOM 985 C CA . GLN A 1 124 ? -11.274 -7.423 24.608 1.00 43.75 124 GLN A CA 1
ATOM 986 C C . GLN A 1 124 ? -11.107 -8.900 24.974 1.00 43.75 124 GLN A C 1
ATOM 988 O O . GLN A 1 124 ? -12.017 -9.496 25.537 1.00 43.75 124 GLN A O 1
ATOM 993 N N . PHE A 1 125 ? -9.952 -9.472 24.633 1.00 42.31 125 PHE A N 1
ATOM 994 C CA . PHE A 1 125 ? -9.373 -10.644 25.294 1.00 42.31 125 PHE A CA 1
ATOM 995 C C . PHE A 1 125 ? -7.853 -10.499 25.284 1.00 42.31 125 PHE A C 1
ATOM 997 O O . PHE A 1 125 ? -7.312 -10.174 24.201 1.00 42.31 125 PHE A O 1
#

pLDDT: mean 80.62, std 17.71, range [42.31, 98.38]

Secondary structure (DSSP, 8-state):
--THHHHHHHHHHHHHHH-----------------TTS-------SEEETTEEE-TT-EE--B--TTT-B-TTEEEEEEEEEETTEEEEEEEEEE-GGGSPPPSSSS-B--TT-SS-B-TTTT--